Protein AF-A0A3B0XBR3-F1 (afdb_monomer_lite)

pLDDT: mean 81.63, std 16.28, range [29.56, 98.38]

Radius of gyration: 18.93 Å; chains: 1; bounding box: 43×47×49 Å

Organism: NCBI:txid652676

Structure (mmCIF, N/CA/C/O backbone):
data_AF-A0A3B0XBR3-F1
#
_entry.id   AF-A0A3B0XBR3-F1
#
loop_
_atom_site.group_PDB
_atom_site.id
_atom_site.type_symbol
_atom_site.label_atom_id
_atom_site.label_alt_id
_atom_site.label_comp_id
_atom_site.label_asym_id
_atom_site.label_entity_id
_atom_site.label_seq_id
_atom_site.pdbx_PDB_ins_code
_atom_site.Cartn_x
_atom_site.Cartn_y
_atom_site.Cartn_z
_atom_site.occupancy
_atom_site.B_iso_or_equiv
_atom_site.auth_seq_id
_atom_site.auth_comp_id
_atom_site.auth_asym_id
_atom_site.auth_atom_id
_atom_site.pdbx_PDB_model_num
ATOM 1 N N . MET A 1 1 ? -1.876 -27.212 -0.873 1.00 40.09 1 MET A N 1
ATOM 2 C CA . MET A 1 1 ? -2.805 -28.138 -1.564 1.00 40.09 1 MET A CA 1
ATOM 3 C C . MET A 1 1 ? -3.843 -28.579 -0.537 1.00 40.09 1 MET A C 1
ATOM 5 O O . MET A 1 1 ? -3.946 -29.756 -0.234 1.00 40.09 1 MET A O 1
ATOM 9 N N . GLU A 1 2 ? -4.532 -27.610 0.075 1.00 43.53 2 GLU A N 1
ATOM 10 C CA . GLU A 1 2 ? -5.253 -27.814 1.349 1.00 43.53 2 GLU A CA 1
ATOM 11 C C . GLU A 1 2 ? -6.616 -27.092 1.390 1.00 43.53 2 GLU A C 1
ATOM 13 O O . GLU A 1 2 ? -7.367 -27.237 2.347 1.00 43.53 2 GLU A O 1
ATOM 18 N N . ASP A 1 3 ? -6.958 -26.362 0.323 1.00 45.81 3 ASP A N 1
ATOM 19 C CA . ASP A 1 3 ? -8.118 -25.461 0.239 1.00 45.81 3 ASP A CA 1
ATOM 20 C C . ASP A 1 3 ? -9.327 -26.080 -0.495 1.00 45.81 3 ASP A C 1
ATOM 22 O O . ASP A 1 3 ? -10.269 -25.380 -0.865 1.00 45.81 3 ASP A O 1
ATOM 26 N N . LEU A 1 4 ? -9.293 -27.394 -0.746 1.00 42.91 4 LEU A N 1
ATOM 27 C CA . LEU A 1 4 ? -10.370 -28.133 -1.408 1.00 42.91 4 LEU A CA 1
ATOM 28 C C . LEU A 1 4 ? -11.295 -28.783 -0.381 1.00 42.91 4 LEU A C 1
ATOM 30 O O . LEU A 1 4 ? -10.858 -29.559 0.467 1.00 42.91 4 LEU A O 1
ATOM 34 N N . ASP A 1 5 ? -12.594 -28.526 -0.516 1.00 48.12 5 ASP A N 1
ATOM 35 C CA . ASP A 1 5 ? -13.624 -29.326 0.136 1.00 48.12 5 ASP A CA 1
ATOM 36 C C . ASP A 1 5 ? -13.683 -30.719 -0.528 1.00 48.12 5 ASP A C 1
ATOM 38 O O . ASP A 1 5 ? -14.043 -30.810 -1.710 1.00 48.12 5 ASP A O 1
ATOM 42 N N . PRO A 1 6 ? -13.347 -31.810 0.192 1.00 50.16 6 PRO A N 1
ATOM 43 C CA . PRO A 1 6 ? -13.249 -33.145 -0.393 1.00 50.16 6 PRO A CA 1
ATOM 44 C C . PRO A 1 6 ? -14.595 -33.724 -0.853 1.00 50.16 6 PRO A C 1
ATOM 46 O O . PRO A 1 6 ? -14.597 -34.774 -1.490 1.00 50.16 6 PRO A O 1
ATOM 49 N N . GLN A 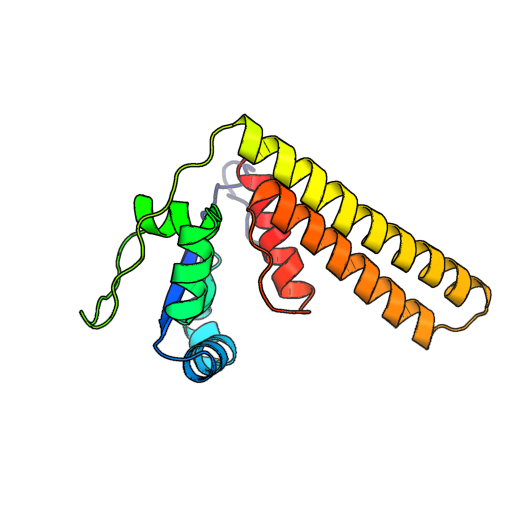1 7 ? -15.729 -33.083 -0.537 1.00 51.78 7 GLN A N 1
ATOM 50 C CA . GLN A 1 7 ? -17.058 -33.551 -0.946 1.00 51.78 7 GLN A CA 1
ATOM 51 C C . GLN A 1 7 ? -17.673 -32.768 -2.114 1.00 51.78 7 GLN A C 1
ATOM 53 O O . GLN A 1 7 ? -18.614 -33.268 -2.727 1.00 51.78 7 GLN A O 1
ATOM 58 N N . THR A 1 8 ? -17.180 -31.565 -2.435 1.00 50.75 8 THR A N 1
ATOM 59 C CA . THR A 1 8 ? -17.872 -30.661 -3.380 1.00 50.75 8 THR A CA 1
ATOM 60 C C . THR A 1 8 ? -17.006 -30.087 -4.498 1.00 50.75 8 THR A C 1
ATOM 62 O O . THR A 1 8 ? -17.570 -29.566 -5.457 1.00 50.75 8 THR A O 1
ATOM 65 N N . LEU A 1 9 ? -15.666 -30.169 -4.420 1.00 44.19 9 LEU A N 1
ATOM 66 C CA . LEU A 1 9 ? -14.740 -29.554 -5.397 1.00 44.19 9 LEU A CA 1
ATOM 67 C C . LEU A 1 9 ? -14.939 -28.030 -5.595 1.00 44.19 9 LEU A C 1
ATOM 69 O O . LEU A 1 9 ? -14.396 -27.450 -6.534 1.00 44.19 9 LEU A O 1
ATOM 73 N N . GLN A 1 10 ? -15.676 -27.362 -4.702 1.00 38.59 10 GLN A N 1
ATOM 74 C CA . GLN A 1 10 ? -15.878 -25.916 -4.732 1.00 38.59 10 GLN A CA 1
ATOM 75 C C . GLN A 1 10 ? -14.838 -25.200 -3.863 1.00 38.59 10 GLN A C 1
ATOM 77 O O . GLN A 1 10 ? -14.523 -25.634 -2.753 1.00 38.59 10 GLN A O 1
ATOM 82 N N . TYR A 1 11 ? -14.336 -24.065 -4.357 1.00 42.16 11 TYR A N 1
ATOM 83 C CA . TYR A 1 11 ? -13.541 -23.136 -3.555 1.00 42.16 11 TYR A CA 1
ATOM 84 C C . TYR A 1 11 ? -14.416 -22.568 -2.437 1.00 42.16 11 TYR A C 1
ATOM 86 O O . TYR A 1 11 ? -15.361 -21.821 -2.688 1.00 42.16 11 TYR A O 1
ATOM 94 N N . ARG A 1 12 ? -14.105 -22.925 -1.190 1.00 36.78 12 ARG A N 1
ATOM 95 C CA . ARG A 1 12 ? -14.848 -22.434 -0.030 1.00 36.78 12 ARG A CA 1
ATOM 96 C C . ARG A 1 12 ? -14.443 -20.984 0.248 1.00 36.78 12 ARG A C 1
ATOM 98 O O . ARG A 1 12 ? -13.262 -20.706 0.445 1.00 36.78 12 ARG A O 1
ATOM 105 N N . TYR A 1 13 ? -15.418 -20.072 0.270 1.00 41.19 13 TYR A N 1
ATOM 106 C CA . TYR A 1 13 ? -15.195 -18.676 0.655 1.00 41.19 13 TYR A CA 1
ATOM 107 C C . TYR A 1 13 ? -14.544 -18.621 2.038 1.00 41.19 13 TYR A C 1
ATOM 109 O O . TYR A 1 13 ? -15.061 -19.172 3.012 1.00 41.19 13 TYR A O 1
ATOM 117 N N . GLN A 1 14 ? -13.393 -17.968 2.102 1.00 44.81 14 GLN A N 1
ATOM 118 C CA . GLN A 1 14 ? -12.570 -17.892 3.292 1.00 44.81 14 GLN A CA 1
ATOM 119 C C . GLN A 1 14 ? -12.281 -16.416 3.529 1.00 44.81 14 GLN A C 1
ATOM 121 O O . GLN A 1 14 ? -11.451 -15.832 2.839 1.00 44.81 14 GLN A O 1
ATOM 126 N N . SER A 1 15 ? -13.037 -15.805 4.444 1.00 53.56 15 SER A N 1
ATOM 127 C CA . SER A 1 15 ? -12.870 -14.397 4.804 1.00 53.56 15 SER A CA 1
ATOM 128 C C . SER A 1 15 ? -11.444 -14.131 5.268 1.00 53.56 15 SER A C 1
ATOM 130 O O . SER A 1 15 ? -10.910 -14.903 6.067 1.00 53.56 15 SER A O 1
ATOM 132 N N . ASP A 1 16 ? -10.886 -13.012 4.818 1.00 66.94 16 ASP A N 1
ATOM 133 C CA . ASP A 1 16 ? -9.644 -12.428 5.316 1.00 66.94 16 ASP A CA 1
ATOM 134 C C . ASP A 1 16 ? -9.981 -11.286 6.292 1.00 66.94 16 ASP A C 1
ATOM 136 O O . ASP A 1 16 ? -10.957 -10.562 6.087 1.00 66.94 16 ASP A O 1
ATOM 140 N N . PHE A 1 17 ? -9.202 -11.119 7.366 1.00 78.19 17 PHE A N 1
ATOM 141 C CA . PHE A 1 17 ? -9.420 -10.055 8.358 1.00 78.19 17 PHE A CA 1
ATOM 142 C C . PHE A 1 17 ? -8.302 -9.008 8.324 1.00 78.19 17 PHE A C 1
ATOM 144 O O . PHE A 1 17 ? -7.139 -9.328 8.576 1.00 78.19 17 PHE A O 1
ATOM 151 N N . ASP A 1 18 ? -8.651 -7.735 8.126 1.00 82.88 18 ASP A N 1
ATOM 152 C CA . ASP A 1 18 ? -7.767 -6.610 8.443 1.00 82.88 18 ASP A CA 1
ATOM 153 C C . ASP A 1 18 ? -7.855 -6.273 9.943 1.00 82.88 18 ASP A C 1
ATOM 155 O O . ASP A 1 18 ? -8.901 -5.881 10.459 1.00 82.88 18 ASP A O 1
ATOM 159 N N . LEU A 1 19 ? -6.735 -6.408 10.657 1.00 88.31 19 LEU A N 1
ATOM 160 C CA . LEU A 1 19 ? -6.600 -6.048 12.068 1.00 88.31 19 LEU A CA 1
ATOM 161 C C . LEU A 1 19 ? -5.884 -4.699 12.185 1.00 88.31 19 LEU A C 1
ATOM 163 O O . LEU A 1 19 ? -4.651 -4.640 12.182 1.00 88.31 19 LEU A O 1
ATOM 167 N N . LEU A 1 20 ? -6.662 -3.622 12.313 1.00 91.44 20 LEU A N 1
ATOM 168 C CA . LEU A 1 20 ? -6.142 -2.275 12.552 1.00 91.44 20 LEU A CA 1
ATOM 169 C C . LEU A 1 20 ? -5.783 -2.075 14.033 1.00 91.44 20 LEU A C 1
ATOM 171 O O . LEU A 1 20 ? -6.632 -2.197 14.914 1.00 91.44 20 LEU A O 1
ATOM 175 N N . VAL A 1 21 ? -4.532 -1.705 14.306 1.00 93.50 21 VAL A N 1
ATOM 176 C CA . VAL A 1 21 ? -4.038 -1.336 15.638 1.00 93.50 21 VAL A CA 1
ATOM 177 C C . VAL A 1 21 ? -3.651 0.140 15.647 1.00 93.50 21 VAL A C 1
ATOM 179 O O . VAL A 1 21 ? -2.685 0.552 15.003 1.00 93.50 21 VAL A O 1
ATOM 182 N N . VAL A 1 22 ? -4.406 0.936 16.403 1.00 94.75 22 VAL A N 1
ATOM 183 C CA . VAL A 1 22 ? -4.178 2.377 16.564 1.00 94.75 22 VAL A CA 1
ATOM 184 C C . VAL A 1 22 ? -3.179 2.625 17.692 1.00 94.75 22 VAL A C 1
ATOM 186 O O . VAL A 1 22 ? -3.324 2.093 18.792 1.00 94.75 22 VAL A O 1
ATOM 189 N N . THR A 1 23 ? -2.167 3.448 17.431 1.00 95.44 23 THR A N 1
ATOM 190 C CA . THR A 1 23 ? -1.112 3.791 18.397 1.00 95.44 23 THR A CA 1
ATOM 191 C C . THR A 1 23 ? -0.919 5.302 18.528 1.00 95.44 23 THR A C 1
ATOM 193 O O . THR A 1 23 ? -1.400 6.083 17.709 1.00 95.44 23 THR A O 1
ATOM 196 N N . GLU A 1 24 ? -0.200 5.734 19.564 1.00 95.00 24 GLU A N 1
ATOM 197 C CA . GLU A 1 24 ? 0.056 7.158 19.823 1.00 95.00 24 GLU A CA 1
ATOM 198 C C . GLU A 1 24 ? 1.117 7.751 18.886 1.00 95.00 24 GLU A C 1
ATOM 200 O O . GLU A 1 24 ? 1.110 8.946 18.588 1.00 95.00 24 GLU A O 1
ATOM 205 N N . THR A 1 25 ? 2.072 6.915 18.460 1.00 94.81 25 THR A N 1
ATOM 206 C CA . THR A 1 25 ? 3.259 7.337 17.710 1.00 94.81 25 THR A CA 1
ATOM 207 C C . THR A 1 25 ? 3.668 6.303 16.667 1.00 94.81 25 THR A C 1
ATOM 209 O O . THR A 1 25 ? 3.630 5.095 16.912 1.00 94.81 25 THR A O 1
ATOM 212 N N . ARG A 1 26 ? 4.197 6.775 15.531 1.00 90.62 26 ARG A N 1
ATOM 213 C CA . ARG A 1 26 ? 4.684 5.921 14.435 1.00 90.62 26 ARG A CA 1
ATOM 214 C C . ARG A 1 26 ? 5.721 4.875 14.879 1.00 90.62 26 ARG A C 1
ATOM 216 O O . ARG A 1 26 ? 5.810 3.796 14.298 1.00 90.62 26 ARG A O 1
ATOM 223 N N . LEU A 1 27 ? 6.495 5.164 15.930 1.00 91.62 27 LEU A N 1
ATOM 224 C CA . LEU A 1 27 ? 7.455 4.221 16.517 1.00 91.62 27 LEU A CA 1
ATOM 225 C C . LEU A 1 27 ? 6.776 3.029 17.211 1.00 91.62 27 LEU A C 1
ATOM 227 O O . LEU A 1 27 ? 7.304 1.920 17.148 1.00 91.62 27 LEU A O 1
ATOM 231 N N . GLN A 1 28 ? 5.625 3.231 17.861 1.00 93.19 28 GLN A N 1
ATOM 232 C CA . GLN A 1 28 ? 4.834 2.143 18.446 1.00 93.19 28 GLN A CA 1
ATOM 233 C C . GLN A 1 28 ? 4.222 1.279 17.334 1.00 93.19 28 GLN A C 1
ATOM 235 O O . GLN A 1 28 ? 4.425 0.066 17.341 1.00 93.19 28 GLN A O 1
ATOM 240 N N . ALA A 1 29 ? 3.586 1.904 16.336 1.00 91.06 29 ALA A N 1
ATOM 241 C CA . ALA A 1 29 ? 3.075 1.235 15.137 1.00 91.06 29 ALA A CA 1
ATOM 242 C C . ALA A 1 29 ? 4.136 0.343 14.462 1.00 91.06 29 ALA A C 1
ATOM 244 O O . ALA A 1 29 ? 3.952 -0.868 14.331 1.00 91.06 29 ALA A O 1
ATOM 245 N N . ASN A 1 30 ? 5.304 0.908 14.132 1.00 86.81 30 ASN A N 1
ATOM 246 C CA . ASN A 1 30 ? 6.400 0.169 13.500 1.00 86.81 30 ASN A CA 1
ATOM 247 C C . ASN A 1 30 ? 6.878 -1.033 14.347 1.00 86.81 30 ASN A C 1
ATOM 249 O O . ASN A 1 30 ? 7.196 -2.083 13.789 1.00 86.81 30 ASN A O 1
ATOM 253 N N . LYS A 1 31 ? 6.910 -0.920 15.686 1.00 91.44 31 LYS A N 1
ATOM 254 C CA . LYS A 1 31 ? 7.266 -2.045 16.577 1.00 91.44 31 LYS A CA 1
ATOM 255 C C . LYS A 1 31 ? 6.241 -3.179 16.527 1.00 91.44 31 LYS A C 1
ATOM 257 O O . LYS A 1 31 ? 6.637 -4.339 16.611 1.00 91.44 31 LYS A O 1
ATOM 262 N N . ILE A 1 32 ? 4.952 -2.864 16.392 1.00 90.44 32 ILE A N 1
ATOM 263 C CA . ILE A 1 32 ? 3.874 -3.857 16.270 1.00 90.44 32 ILE A CA 1
ATOM 264 C C . ILE A 1 32 ? 3.955 -4.551 14.905 1.00 90.44 32 ILE A C 1
ATOM 266 O O . ILE A 1 32 ? 4.008 -5.780 14.858 1.00 90.44 32 ILE A O 1
ATOM 270 N N . GLU A 1 33 ? 4.094 -3.786 13.817 1.00 84.94 33 GLU A N 1
ATOM 271 C CA . GLU A 1 33 ? 4.324 -4.317 12.464 1.00 84.94 33 GLU A CA 1
ATOM 272 C C . GLU A 1 33 ? 5.516 -5.283 12.408 1.00 84.94 33 GLU A C 1
ATOM 274 O O . GLU A 1 33 ? 5.439 -6.353 11.799 1.00 84.94 33 GLU A O 1
ATOM 279 N N . GLN A 1 34 ? 6.633 -4.937 13.048 1.00 86.69 34 GLN A N 1
ATOM 280 C CA . GLN A 1 34 ? 7.860 -5.737 13.010 1.00 86.69 34 GLN A CA 1
ATOM 281 C C . GLN A 1 34 ? 7.862 -6.915 14.005 1.00 86.69 34 GLN A C 1
ATOM 283 O O . GLN A 1 34 ? 8.787 -7.734 13.992 1.00 86.69 34 GLN A O 1
ATOM 288 N N . ASN A 1 35 ? 6.834 -7.060 14.851 1.00 89.75 35 ASN A N 1
ATOM 289 C CA . ASN A 1 35 ? 6.783 -8.102 15.874 1.00 89.75 35 ASN A CA 1
ATOM 290 C C . ASN A 1 35 ? 6.483 -9.492 15.277 1.00 89.75 35 ASN A C 1
ATOM 292 O O . ASN A 1 35 ? 5.341 -9.956 15.223 1.00 89.75 35 ASN A O 1
ATOM 296 N N . ARG A 1 36 ? 7.549 -10.201 14.884 1.00 85.44 36 ARG A N 1
ATOM 297 C CA . ARG A 1 36 ? 7.484 -11.577 14.357 1.00 85.44 36 ARG A CA 1
ATOM 298 C C . ARG A 1 36 ? 6.764 -12.554 15.293 1.00 85.44 36 ARG A C 1
ATOM 300 O O . ARG A 1 36 ? 6.022 -13.398 14.801 1.00 85.44 36 ARG A O 1
ATOM 307 N N . LYS A 1 37 ? 6.940 -12.439 16.618 1.00 88.50 37 LYS A N 1
ATOM 308 C CA . LYS A 1 37 ? 6.268 -13.322 17.592 1.00 88.50 37 LYS A CA 1
ATOM 309 C C . LYS A 1 37 ? 4.755 -13.104 17.583 1.00 88.50 37 LYS A C 1
ATOM 311 O O . LYS A 1 37 ? 4.009 -14.076 17.618 1.00 88.50 37 LYS A O 1
ATOM 316 N N . PHE A 1 38 ? 4.306 -11.852 17.487 1.00 86.75 38 PHE A N 1
ATOM 317 C CA . PHE A 1 38 ? 2.883 -11.522 17.401 1.00 86.75 38 PHE A CA 1
ATOM 318 C C . PHE A 1 38 ? 2.265 -11.992 16.076 1.00 86.75 38 PHE A C 1
ATOM 320 O O . PHE A 1 38 ? 1.238 -12.663 16.10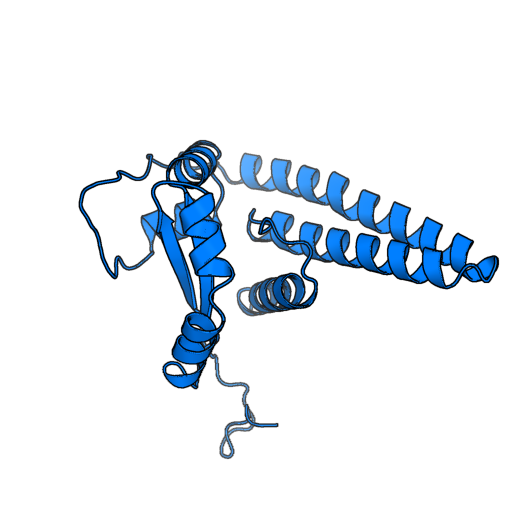1 1.00 86.75 38 PHE A O 1
ATOM 327 N N . ARG A 1 39 ? 2.935 -11.773 14.933 1.00 81.88 39 ARG A N 1
ATOM 328 C CA . ARG A 1 39 ? 2.498 -12.330 13.635 1.00 81.88 39 ARG A CA 1
ATOM 329 C C . ARG A 1 39 ? 2.376 -13.860 13.674 1.00 81.88 39 ARG A C 1
ATOM 331 O O . ARG A 1 39 ? 1.349 -14.403 13.287 1.00 81.88 39 ARG A O 1
ATOM 338 N N . GLN A 1 40 ? 3.387 -14.557 14.201 1.00 83.00 40 GLN A N 1
ATOM 339 C CA . GLN A 1 40 ? 3.342 -16.016 14.375 1.00 83.00 40 GLN A CA 1
ATOM 340 C C . GLN A 1 40 ? 2.238 -16.466 15.341 1.00 83.00 40 GLN A C 1
ATOM 342 O O . GLN A 1 40 ? 1.658 -17.528 15.140 1.00 83.00 40 GLN A O 1
ATOM 347 N N . TYR A 1 41 ? 1.935 -15.681 16.378 1.00 86.94 41 TYR A N 1
ATOM 348 C CA . TYR A 1 41 ? 0.831 -15.963 17.294 1.00 86.94 41 TYR A CA 1
ATOM 349 C C . TYR A 1 41 ? -0.534 -15.840 16.605 1.00 86.94 41 TYR A C 1
ATOM 351 O O . TYR A 1 41 ? -1.362 -16.731 16.774 1.00 86.94 41 TYR A O 1
ATOM 359 N N . LEU A 1 42 ? -0.749 -14.797 15.792 1.00 83.75 42 LEU A N 1
ATOM 360 C CA . LEU A 1 42 ? -1.972 -14.636 14.997 1.00 83.75 42 LEU A CA 1
ATOM 361 C C . LEU A 1 42 ? -2.167 -15.830 14.049 1.00 83.75 42 LEU A C 1
ATOM 363 O O . LEU A 1 42 ? -3.202 -16.489 14.122 1.00 83.75 42 LEU A O 1
ATOM 367 N N . LEU A 1 43 ? -1.138 -16.190 13.272 1.00 77.38 43 LEU A N 1
ATOM 368 C CA . LEU A 1 43 ? -1.155 -17.356 12.372 1.00 77.38 43 LEU A CA 1
ATOM 369 C C . LEU A 1 43 ? -1.436 -18.683 13.111 1.00 77.38 43 LEU A C 1
ATOM 371 O O . LEU A 1 43 ? -2.164 -19.531 12.609 1.00 77.38 43 LEU A O 1
ATOM 375 N N . LYS A 1 44 ? -0.901 -18.860 14.330 1.00 82.06 44 LYS A N 1
ATOM 376 C CA . LYS A 1 44 ? -1.125 -20.048 15.185 1.00 82.06 44 LYS A CA 1
ATOM 377 C C . LYS A 1 44 ? -2.437 -20.043 15.976 1.00 82.06 44 LYS A C 1
ATOM 379 O O . LYS A 1 44 ? -2.709 -20.991 16.713 1.00 82.06 44 LYS A O 1
ATOM 384 N N . ARG A 1 45 ? -3.227 -18.973 15.922 1.00 82.25 45 ARG A N 1
ATOM 385 C CA . ARG A 1 45 ? -4.563 -18.926 16.540 1.00 82.25 45 ARG A CA 1
ATOM 386 C C . ARG A 1 45 ? -5.653 -18.967 15.482 1.00 82.25 45 ARG A C 1
ATOM 388 O O . ARG A 1 45 ? -6.642 -19.673 15.661 1.00 82.25 45 ARG A O 1
ATOM 395 N N . ILE A 1 46 ? -5.443 -18.261 14.380 1.00 78.06 46 ILE A N 1
ATOM 396 C CA . ILE A 1 46 ? -6.409 -18.061 13.307 1.00 78.06 46 ILE A CA 1
ATOM 397 C C . ILE A 1 46 ? -5.948 -18.913 12.117 1.00 78.06 46 ILE A C 1
ATOM 399 O O . ILE A 1 46 ? -5.364 -18.439 11.153 1.00 78.06 46 ILE A O 1
ATOM 403 N N . HIS A 1 47 ? -6.176 -20.224 12.238 1.00 64.12 47 HIS A N 1
ATOM 404 C CA . HIS A 1 47 ? -5.651 -21.250 11.325 1.00 64.12 47 HIS A CA 1
ATOM 405 C C . HIS A 1 47 ? -6.333 -21.304 9.945 1.00 64.12 47 HIS A C 1
ATOM 407 O O . HIS A 1 47 ? -5.853 -22.010 9.066 1.00 64.12 47 HIS A O 1
ATOM 413 N N . ARG A 1 48 ? -7.487 -20.644 9.777 1.00 64.88 48 ARG A N 1
ATOM 414 C CA . ARG A 1 48 ? -8.371 -20.759 8.596 1.00 64.88 48 ARG A CA 1
ATOM 415 C C . ARG A 1 48 ? -8.742 -19.417 7.958 1.00 64.88 48 ARG A C 1
ATOM 417 O O . ARG A 1 48 ? -9.672 -19.359 7.174 1.00 64.88 48 ARG A O 1
ATOM 424 N N . THR A 1 49 ? -8.068 -18.336 8.324 1.00 66.25 49 THR A N 1
ATOM 425 C CA . THR A 1 49 ? -8.343 -16.989 7.805 1.00 66.25 49 THR A CA 1
ATOM 426 C C . THR A 1 49 ? -7.027 -16.236 7.791 1.00 66.25 49 THR A C 1
ATOM 428 O O . THR A 1 49 ? -6.320 -16.249 8.802 1.00 66.25 49 THR A O 1
ATOM 431 N N . SER A 1 50 ? -6.673 -15.587 6.679 1.00 69.31 50 SER A N 1
ATOM 432 C CA . SER A 1 50 ? -5.488 -14.734 6.698 1.00 69.31 50 SER A CA 1
ATOM 433 C C . SER A 1 50 ? -5.786 -13.465 7.504 1.00 69.31 50 SER A C 1
ATOM 435 O O . SER A 1 50 ? -6.898 -12.934 7.484 1.00 69.31 50 SER A O 1
ATOM 437 N N . VAL A 1 51 ? -4.800 -13.005 8.279 1.00 78.44 51 VAL A N 1
ATOM 438 C CA . VAL A 1 51 ? -4.936 -11.800 9.107 1.00 78.44 51 VAL A CA 1
ATOM 439 C C . VAL A 1 51 ? -3.897 -10.778 8.690 1.00 78.44 51 VAL A C 1
ATOM 441 O O . VAL A 1 51 ? -2.700 -10.910 8.958 1.00 78.44 51 VAL A O 1
ATOM 444 N N . SER A 1 52 ? -4.393 -9.733 8.047 1.00 78.69 52 SER A N 1
ATOM 445 C CA . SER A 1 52 ? -3.656 -8.557 7.625 1.00 78.69 52 SER A CA 1
ATOM 446 C C . SER A 1 52 ? -3.517 -7.607 8.818 1.00 78.69 52 SER A C 1
ATOM 448 O O . SER A 1 52 ? -4.392 -6.800 9.117 1.00 78.69 52 SER A O 1
ATOM 450 N N . LEU A 1 53 ? -2.412 -7.731 9.558 1.00 84.50 53 LEU A N 1
ATOM 451 C CA . LEU A 1 53 ? -2.070 -6.772 10.611 1.00 84.50 53 LEU A CA 1
ATOM 452 C C . LEU A 1 53 ? -1.684 -5.426 9.983 1.00 84.50 53 LEU A C 1
ATOM 454 O O . LEU A 1 53 ? -0.854 -5.394 9.072 1.00 84.50 53 LEU A O 1
ATOM 458 N N . ILE A 1 54 ? -2.281 -4.348 10.494 1.00 86.44 54 ILE A N 1
ATOM 459 C CA . ILE A 1 54 ? -2.003 -2.958 10.122 1.00 86.44 54 ILE A CA 1
ATOM 460 C C . ILE A 1 54 ? -1.850 -2.160 11.409 1.00 86.44 54 ILE A C 1
ATOM 462 O O . ILE A 1 54 ? -2.836 -1.913 12.097 1.00 86.44 54 ILE A O 1
ATOM 466 N N . ALA A 1 55 ? -0.638 -1.736 11.750 1.00 91.12 55 ALA A N 1
ATOM 467 C CA . ALA A 1 55 ? -0.424 -0.823 12.870 1.00 91.12 55 ALA A CA 1
ATOM 468 C C . ALA A 1 55 ? -0.065 0.581 12.375 1.00 91.12 55 ALA A C 1
ATOM 470 O O . ALA A 1 55 ? 0.864 0.763 11.589 1.00 91.12 55 ALA A O 1
ATOM 471 N N . GLU A 1 56 ? -0.797 1.581 12.861 1.00 92.06 56 GLU A N 1
ATOM 472 C CA . GLU A 1 56 ? -0.689 2.975 12.426 1.00 92.06 56 GLU A CA 1
ATOM 473 C C . GLU A 1 56 ? -0.828 3.942 13.613 1.00 92.06 56 GLU A C 1
ATOM 475 O O . GLU A 1 56 ? -1.318 3.580 14.687 1.00 92.06 56 GLU A O 1
ATOM 480 N N . ASP A 1 57 ? -0.352 5.177 13.448 1.00 94.62 57 ASP A N 1
ATOM 481 C CA . ASP A 1 57 ? -0.514 6.227 14.459 1.00 94.62 57 ASP A CA 1
ATOM 482 C C . ASP A 1 57 ? -1.816 7.021 14.269 1.00 94.62 57 ASP A C 1
ATOM 484 O O . ASP A 1 57 ? -2.324 7.187 13.155 1.00 94.62 57 ASP A O 1
ATOM 488 N N . ILE A 1 58 ? -2.385 7.509 15.374 1.00 95.06 58 ILE A N 1
ATOM 489 C CA . ILE A 1 58 ? -3.665 8.231 15.381 1.00 95.06 58 ILE A CA 1
ATOM 490 C C . ILE A 1 58 ? -3.645 9.471 14.471 1.00 95.06 58 ILE A C 1
ATOM 492 O O . ILE A 1 58 ? -4.654 9.803 13.843 1.00 95.06 58 ILE A O 1
ATOM 496 N N . GLN A 1 59 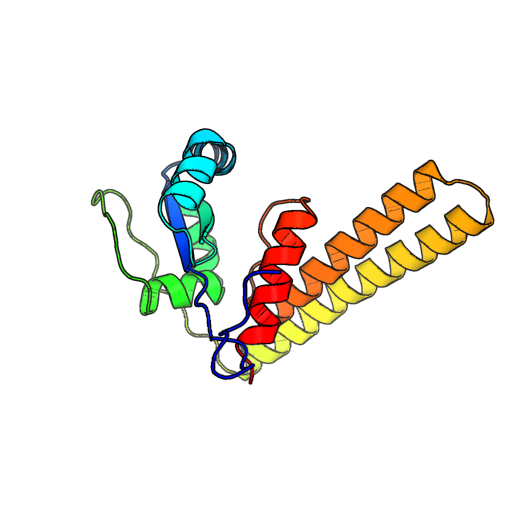? -2.502 10.149 14.346 1.00 93.19 59 GLN A N 1
ATOM 497 C CA . GLN A 1 59 ? -2.343 11.327 13.498 1.00 93.19 59 GLN A CA 1
ATOM 498 C C . GLN A 1 59 ? -2.421 10.946 12.010 1.00 93.19 59 GLN A C 1
ATOM 500 O O . GLN A 1 59 ? -3.101 11.637 11.241 1.00 93.19 59 GLN A O 1
ATOM 505 N N . PHE A 1 60 ? -1.791 9.838 11.606 1.00 90.19 60 PHE A N 1
ATOM 506 C CA . PHE A 1 60 ? -1.882 9.270 10.262 1.00 90.19 60 PHE A CA 1
ATOM 507 C C . PHE A 1 60 ? -3.315 8.850 9.934 1.00 90.19 60 PHE A C 1
ATOM 509 O O . PHE A 1 60 ? -3.862 9.321 8.934 1.00 90.19 60 PHE A O 1
ATOM 516 N N . ILE A 1 61 ? -3.959 8.051 10.792 1.00 91.00 61 ILE A N 1
ATOM 517 C CA . ILE A 1 61 ? -5.334 7.572 10.572 1.00 91.00 61 ILE A CA 1
ATOM 518 C C . ILE A 1 61 ? -6.300 8.752 10.439 1.00 91.00 61 ILE A C 1
ATOM 520 O O . ILE A 1 61 ? -7.020 8.855 9.446 1.00 91.00 61 ILE A O 1
ATOM 524 N N . ASN A 1 62 ? -6.247 9.723 11.354 1.00 92.06 62 ASN A N 1
ATOM 525 C CA . ASN A 1 62 ? -7.106 10.907 11.288 1.00 92.06 62 ASN A CA 1
ATOM 526 C C . ASN A 1 62 ? -6.815 11.790 10.061 1.00 92.06 62 ASN A C 1
ATOM 528 O O . ASN A 1 62 ? -7.723 12.433 9.532 1.00 92.06 62 ASN A O 1
ATOM 532 N N . LYS A 1 63 ? -5.575 11.809 9.553 1.00 88.56 63 LYS A N 1
ATOM 533 C CA . LYS A 1 63 ? -5.234 12.451 8.272 1.00 88.56 63 LYS A CA 1
ATOM 534 C C . LYS A 1 63 ? -5.814 11.691 7.073 1.00 88.56 63 LYS A C 1
ATOM 536 O O . LYS A 1 63 ? -6.169 12.344 6.095 1.00 88.56 63 LYS A O 1
ATOM 541 N N . ARG A 1 64 ? -5.925 10.358 7.127 1.00 85.25 64 ARG A N 1
ATOM 542 C CA . ARG A 1 64 ? -6.532 9.540 6.062 1.00 85.25 64 ARG A CA 1
ATOM 543 C C . ARG A 1 64 ? -8.062 9.579 6.077 1.00 85.25 64 ARG A C 1
ATOM 545 O O . ARG A 1 64 ? -8.642 9.726 5.007 1.00 85.25 64 ARG A O 1
ATOM 552 N N . LEU A 1 65 ? -8.696 9.580 7.252 1.00 86.25 65 LEU A N 1
ATOM 553 C CA . LEU A 1 65 ? -10.146 9.782 7.422 1.00 86.25 65 LEU A CA 1
ATOM 554 C C . LEU A 1 65 ? -10.605 11.136 6.858 1.00 86.25 65 LEU A C 1
ATOM 556 O O . LEU A 1 65 ? -11.530 11.190 6.053 1.00 86.25 65 LEU A O 1
ATOM 560 N N . ARG A 1 66 ? -9.890 12.227 7.177 1.00 84.00 66 ARG A N 1
ATOM 561 C CA . ARG A 1 66 ? -10.150 13.566 6.599 1.00 84.00 66 ARG A CA 1
ATOM 562 C C . ARG A 1 66 ? -9.859 13.677 5.097 1.00 84.00 66 ARG A C 1
ATOM 564 O O . ARG A 1 66 ? -10.322 14.617 4.463 1.00 84.00 66 ARG A O 1
ATOM 571 N N . LYS A 1 67 ? -9.065 12.755 4.544 1.00 78.19 67 LYS A N 1
ATOM 572 C CA . LYS A 1 67 ? -8.814 12.602 3.101 1.00 78.19 67 LYS A CA 1
ATOM 573 C C . LYS A 1 67 ? -9.689 11.517 2.462 1.00 78.19 67 LYS A C 1
ATOM 575 O O . LYS A 1 67 ? -9.439 11.145 1.321 1.00 78.19 67 LYS A O 1
ATOM 580 N N . SER A 1 68 ? -10.675 11.006 3.197 1.00 70.88 68 SER A N 1
ATOM 581 C CA . SER A 1 68 ? -11.679 10.061 2.717 1.00 70.88 68 SER A CA 1
ATOM 582 C C . SER A 1 68 ? -11.123 8.777 2.082 1.00 70.88 68 SER A C 1
ATOM 584 O O . SER A 1 68 ? -11.627 8.301 1.068 1.00 70.88 68 SER A O 1
ATOM 586 N N . GLN A 1 69 ? -10.079 8.190 2.674 1.00 71.12 69 GLN A N 1
ATOM 587 C CA . GLN A 1 69 ? -9.558 6.898 2.212 1.00 71.12 69 GLN A CA 1
ATOM 588 C C . GLN A 1 69 ? -10.441 5.729 2.666 1.00 71.12 69 GLN A C 1
ATOM 590 O O . GLN A 1 69 ? -10.526 5.485 3.871 1.00 71.12 69 GLN A O 1
ATOM 595 N N . TYR A 1 70 ? -11.021 4.986 1.711 1.00 68.62 70 TYR A N 1
ATOM 596 C CA . TYR A 1 70 ? -12.004 3.913 1.955 1.00 68.62 70 TYR A CA 1
ATOM 597 C C . TYR A 1 70 ? -11.609 2.947 3.051 1.00 68.62 70 TYR A C 1
ATOM 599 O O . TYR A 1 70 ? -12.325 2.880 4.036 1.00 68.62 70 TYR A O 1
ATOM 607 N N . PHE A 1 71 ? -10.421 2.346 2.977 1.00 75.69 71 PHE A N 1
ATOM 608 C CA . PHE A 1 71 ? -9.922 1.445 4.018 1.00 75.69 71 PHE A CA 1
ATOM 609 C C . PHE A 1 71 ? -10.154 1.947 5.466 1.00 75.69 71 PHE A C 1
ATOM 611 O O . PHE A 1 71 ? -10.565 1.183 6.335 1.00 75.69 71 PHE A O 1
ATOM 618 N N . TYR A 1 72 ? -9.941 3.241 5.735 1.00 82.69 72 TYR A N 1
ATOM 619 C CA . TYR A 1 72 ? -10.164 3.816 7.066 1.00 82.69 72 TYR A CA 1
ATOM 620 C C . TYR A 1 72 ? -11.620 4.224 7.322 1.00 82.69 72 TYR A C 1
ATOM 622 O O . TYR A 1 72 ? -12.058 4.145 8.468 1.00 82.69 72 TYR A O 1
ATOM 630 N N . ILE A 1 73 ? -12.366 4.650 6.295 1.00 80.25 73 ILE A N 1
ATOM 631 C CA . ILE A 1 73 ? -13.814 4.907 6.403 1.00 80.25 73 ILE A CA 1
ATOM 632 C C . ILE A 1 73 ? -14.543 3.602 6.732 1.00 80.25 73 ILE A C 1
ATOM 634 O O . ILE A 1 73 ? -15.299 3.547 7.695 1.00 80.25 73 ILE A O 1
ATOM 638 N N . ASP A 1 74 ? -14.281 2.553 5.958 1.00 76.25 74 ASP A N 1
ATOM 639 C CA . ASP A 1 74 ? -14.965 1.268 6.030 1.00 76.25 74 ASP A CA 1
ATOM 640 C C . ASP A 1 74 ? -14.677 0.592 7.375 1.00 76.25 74 ASP A C 1
ATOM 642 O O . ASP A 1 74 ? -15.609 0.169 8.054 1.00 76.25 74 ASP A O 1
ATOM 646 N N . ILE A 1 75 ? -13.422 0.610 7.852 1.00 83.44 75 ILE A N 1
ATOM 647 C CA . ILE A 1 75 ? -13.102 0.138 9.209 1.00 83.44 75 ILE A CA 1
ATOM 648 C C . ILE A 1 75 ? -13.754 0.999 10.297 1.00 83.44 75 ILE A C 1
ATOM 650 O O . ILE A 1 75 ? -14.187 0.444 11.303 1.00 83.44 75 ILE A O 1
ATOM 654 N N . LYS A 1 76 ? -13.870 2.325 10.139 1.00 85.88 76 LYS A N 1
ATOM 655 C CA . LYS A 1 76 ? -14.566 3.145 11.146 1.00 85.88 76 LYS A CA 1
ATOM 656 C C . LYS A 1 76 ? -16.072 2.848 11.180 1.00 85.88 76 LYS A C 1
ATOM 658 O O . LYS A 1 76 ? -16.652 2.789 12.259 1.00 85.88 76 LYS A O 1
ATOM 663 N N . ASN A 1 77 ? -16.692 2.678 10.015 1.00 82.12 77 ASN A N 1
ATOM 664 C CA . ASN A 1 77 ? -18.144 2.572 9.874 1.00 82.12 77 ASN A CA 1
ATOM 665 C C . ASN A 1 77 ? -18.672 1.138 10.059 1.00 82.12 77 ASN A C 1
ATOM 667 O O . ASN A 1 77 ? -19.810 0.966 10.484 1.00 82.12 77 ASN A O 1
ATOM 671 N N . GLN A 1 78 ?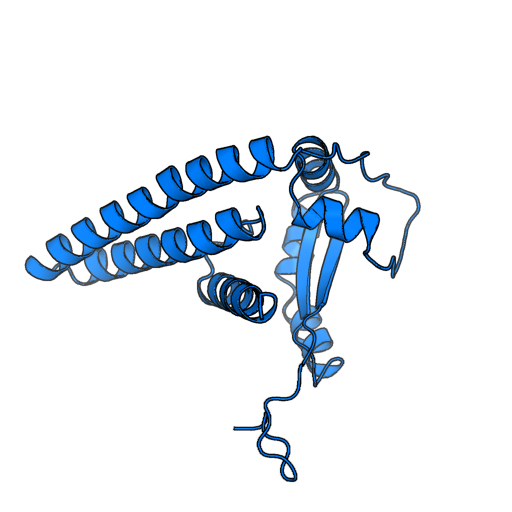 -17.876 0.123 9.710 1.00 80.69 78 GLN A N 1
ATOM 672 C CA . GLN A 1 78 ? -18.276 -1.293 9.683 1.00 80.69 78 GLN A CA 1
ATOM 673 C C . GLN A 1 78 ? -17.382 -2.195 10.553 1.00 80.69 78 GLN A C 1
ATOM 675 O O . GLN A 1 78 ? -17.722 -3.354 10.792 1.00 80.69 78 GLN A O 1
ATOM 680 N N . GLY A 1 79 ? -16.230 -1.700 11.015 1.00 86.06 79 GLY A N 1
ATOM 681 C CA . GLY A 1 79 ? -15.286 -2.476 11.814 1.00 86.06 79 GLY A CA 1
ATOM 682 C C . GLY A 1 79 ? -15.779 -2.747 13.236 1.00 86.06 79 GLY A C 1
ATOM 683 O O . GLY A 1 79 ? -16.459 -1.934 13.860 1.00 86.06 79 GLY A O 1
ATOM 684 N N . ILE A 1 80 ? -15.388 -3.901 13.777 1.00 91.00 80 ILE A N 1
ATOM 685 C CA . ILE A 1 80 ? -15.716 -4.304 15.148 1.00 91.00 80 ILE A CA 1
ATOM 686 C C . ILE A 1 80 ? -14.593 -3.848 16.084 1.00 91.00 80 ILE A C 1
ATOM 688 O O . ILE A 1 80 ? -13.444 -4.274 15.949 1.00 91.00 80 ILE A O 1
ATOM 692 N N . VAL A 1 81 ? -14.921 -3.006 17.068 1.00 92.62 81 VAL A N 1
ATOM 693 C CA . VAL A 1 81 ? -13.967 -2.569 18.098 1.00 92.62 81 VAL A CA 1
ATOM 694 C C . VAL A 1 81 ? -13.656 -3.735 19.038 1.00 92.62 81 VAL A C 1
ATOM 696 O O . VAL A 1 81 ? -14.485 -4.129 19.854 1.00 92.62 81 VAL A O 1
ATOM 699 N N . LEU A 1 82 ? -12.443 -4.283 18.934 1.00 93.31 82 LEU A N 1
ATOM 700 C CA . LEU A 1 82 ? -11.966 -5.370 19.802 1.00 93.31 82 LEU A CA 1
ATOM 701 C C . LEU A 1 82 ? -11.434 -4.867 21.155 1.00 93.31 82 LEU A C 1
ATOM 703 O O . LEU A 1 82 ? -11.439 -5.604 22.138 1.00 93.31 82 LEU A O 1
ATOM 707 N N . TYR A 1 83 ? -10.930 -3.632 21.191 1.00 94.12 83 TYR A N 1
ATOM 708 C CA . TYR A 1 83 ? -10.387 -2.976 22.378 1.00 94.12 83 TYR A CA 1
ATOM 709 C C . TYR A 1 83 ? -10.345 -1.460 22.160 1.00 94.12 83 TYR A C 1
ATOM 711 O O . TYR A 1 83 ? -9.942 -1.007 21.089 1.00 94.12 83 TYR A O 1
ATOM 719 N N . ASP A 1 84 ? -10.689 -0.692 23.192 1.00 93.25 84 ASP A N 1
ATOM 720 C CA . ASP A 1 84 ? -10.463 0.751 23.252 1.00 93.25 84 ASP A CA 1
ATOM 721 C C . ASP A 1 84 ? -9.811 1.122 24.596 1.00 93.25 84 ASP A C 1
ATOM 723 O O . ASP A 1 84 ? -10.075 0.518 25.636 1.00 93.25 84 ASP A O 1
ATOM 727 N N . SER A 1 85 ? -8.931 2.120 24.553 1.00 92.38 85 SER A N 1
ATOM 728 C CA . SER A 1 85 ? -8.258 2.706 25.715 1.00 92.38 85 SER A CA 1
ATOM 729 C C . SER A 1 85 ? -8.861 4.045 26.158 1.00 92.38 85 SER A C 1
ATOM 731 O O . SER A 1 85 ? -8.416 4.594 27.166 1.00 92.38 85 SER A O 1
ATOM 733 N N . GLY A 1 86 ? -9.803 4.610 25.391 1.00 92.06 86 GLY A N 1
ATOM 734 C CA . GLY A 1 86 ? -10.414 5.921 25.632 1.00 92.06 86 GLY A CA 1
ATOM 735 C C . GLY A 1 86 ? -9.484 7.119 25.391 1.00 92.06 86 GLY A C 1
ATOM 736 O O . GLY A 1 86 ? -9.868 8.258 25.643 1.00 92.06 86 GLY A O 1
ATOM 737 N N . LYS A 1 87 ? -8.247 6.892 24.923 1.00 91.00 87 LYS A N 1
ATOM 738 C CA . LYS A 1 87 ? -7.232 7.946 24.729 1.00 91.00 87 LYS A CA 1
ATOM 739 C C . LYS A 1 87 ? -7.324 8.675 23.389 1.00 91.00 87 LYS A C 1
ATOM 741 O O . LYS A 1 87 ? -6.751 9.755 23.252 1.00 91.00 87 LYS A O 1
ATOM 746 N N . PHE A 1 88 ? -7.977 8.081 22.391 1.00 89.94 88 PHE A N 1
ATOM 747 C CA . PHE A 1 88 ? -7.920 8.534 21.002 1.00 89.94 88 PHE A CA 1
ATOM 748 C C . PHE A 1 88 ? -9.307 8.533 20.368 1.00 89.94 88 PHE A C 1
ATOM 750 O O . PHE A 1 88 ? -10.001 7.526 20.417 1.00 89.94 88 PHE A O 1
ATOM 757 N N . ASN A 1 89 ? -9.661 9.627 19.693 1.00 89.31 89 ASN A N 1
ATOM 758 C CA . ASN A 1 89 ? -10.889 9.720 18.907 1.00 89.31 89 ASN A CA 1
ATOM 759 C C . ASN A 1 89 ? -10.559 9.712 17.410 1.00 89.31 89 ASN A C 1
ATOM 761 O O . ASN A 1 89 ? -9.713 10.486 16.940 1.00 89.31 89 ASN A O 1
ATOM 765 N N . LEU A 1 90 ? -11.238 8.840 16.661 1.00 89.12 90 LEU A N 1
ATOM 766 C CA . LEU A 1 90 ? -11.162 8.801 15.203 1.00 89.12 90 LEU A CA 1
ATOM 767 C C . LEU A 1 90 ? -11.968 9.960 14.605 1.00 89.12 90 LEU A C 1
ATOM 769 O O . LEU A 1 90 ? -13.119 10.179 14.973 1.00 89.12 90 LEU A O 1
ATOM 773 N N . ALA A 1 91 ? -11.367 10.695 13.671 1.00 87.75 91 ALA A N 1
ATOM 774 C CA . ALA A 1 91 ? -12.009 11.820 12.998 1.00 87.75 91 ALA A CA 1
ATOM 775 C C . ALA A 1 91 ? -13.273 11.382 12.240 1.00 87.75 91 ALA A C 1
ATOM 777 O O . ALA A 1 91 ? -13.375 10.236 11.793 1.00 87.75 91 ALA A O 1
ATOM 778 N N . GLU A 1 92 ? -14.233 12.289 12.052 1.00 83.06 92 GLU A N 1
ATOM 779 C CA . GLU A 1 92 ? -15.363 11.996 11.169 1.00 83.06 92 GLU A CA 1
ATOM 780 C C . GLU A 1 92 ? -14.908 11.898 9.707 1.00 83.06 92 GLU A C 1
ATOM 782 O O . GLU A 1 92 ? -14.202 12.794 9.224 1.00 83.06 92 GLU A O 1
ATOM 787 N N . PRO A 1 93 ? -15.248 10.801 9.004 1.00 72.12 93 PRO A N 1
ATOM 788 C CA . PRO A 1 93 ? -14.972 10.676 7.588 1.00 72.12 93 PRO A CA 1
ATOM 789 C C . PRO A 1 93 ? -15.906 11.605 6.813 1.00 72.12 93 PRO A C 1
ATOM 791 O O . PRO A 1 93 ? -17.094 11.714 7.112 1.00 72.12 93 PRO A O 1
ATOM 794 N N . ARG A 1 94 ? -15.384 12.244 5.768 1.00 71.06 94 ARG A N 1
ATOM 795 C CA . ARG A 1 94 ? -16.232 12.844 4.735 1.00 71.06 94 ARG A CA 1
ATOM 796 C C . ARG A 1 94 ? -16.561 11.761 3.713 1.00 71.06 94 ARG A C 1
ATOM 798 O O . ARG A 1 94 ? -15.641 11.166 3.153 1.00 71.06 94 ARG A O 1
ATOM 805 N N . GLU A 1 95 ? -17.835 11.548 3.414 1.00 63.34 95 GLU A N 1
ATOM 806 C CA . GLU A 1 95 ? -18.206 10.769 2.234 1.00 63.34 95 GLU A CA 1
ATOM 807 C C . GLU A 1 95 ? -17.802 11.535 0.965 1.00 63.34 95 GLU A C 1
ATOM 809 O O . GLU A 1 95 ? -18.124 12.714 0.803 1.00 63.34 95 GLU A O 1
ATOM 814 N N . LEU A 1 96 ? -17.063 10.869 0.075 1.00 64.88 96 LEU A N 1
ATOM 815 C CA . LEU A 1 96 ? -16.862 11.337 -1.297 1.00 64.88 96 LEU A CA 1
ATOM 816 C C . LEU A 1 96 ? -17.944 10.732 -2.184 1.00 64.88 96 LEU A C 1
ATOM 818 O O . LEU A 1 96 ? -18.272 9.544 -2.068 1.00 64.88 96 LEU A O 1
ATOM 822 N N . ASN A 1 97 ? -18.456 11.529 -3.113 1.00 73.31 97 ASN A N 1
ATOM 823 C CA . ASN A 1 97 ? -19.440 11.047 -4.070 1.00 73.31 97 ASN A CA 1
ATOM 824 C C . ASN A 1 97 ? -18.802 10.066 -5.087 1.00 73.31 97 ASN A C 1
ATOM 826 O O . ASN A 1 97 ? -17.584 9.884 -5.157 1.00 73.31 97 ASN A O 1
ATOM 830 N N . VAL A 1 98 ? -19.633 9.387 -5.885 1.00 75.88 98 VAL A N 1
ATOM 831 C CA . VAL A 1 98 ? -19.168 8.384 -6.869 1.00 75.88 98 VAL A CA 1
ATOM 832 C C . VAL A 1 98 ? -18.272 8.996 -7.964 1.00 75.88 98 VAL A C 1
ATOM 834 O O . VAL A 1 98 ? -17.405 8.309 -8.499 1.00 75.88 98 VAL A O 1
ATOM 837 N N . GLN A 1 99 ? -18.426 10.286 -8.275 1.00 80.88 99 GLN A N 1
ATOM 838 C CA . GLN A 1 99 ? -17.624 10.978 -9.290 1.00 80.88 99 GLN A CA 1
ATOM 839 C C . GLN A 1 99 ? -16.229 11.331 -8.760 1.00 80.88 99 GLN A C 1
ATOM 841 O O . GLN A 1 99 ? -15.241 11.012 -9.413 1.00 80.88 99 GLN A O 1
ATOM 846 N N . GLU A 1 100 ? -16.132 11.889 -7.547 1.00 77.75 100 GLU A N 1
ATOM 847 C CA . GLU A 1 100 ? -14.863 12.120 -6.836 1.00 77.75 100 GLU A CA 1
ATOM 848 C C . GLU A 1 100 ? -14.086 10.800 -6.669 1.00 77.75 100 GLU A C 1
ATOM 850 O O . GLU A 1 100 ? -12.875 10.752 -6.900 1.00 77.75 100 GLU A O 1
ATOM 855 N N . ARG A 1 101 ? -14.801 9.705 -6.354 1.00 73.94 101 ARG A N 1
ATOM 856 C CA . ARG A 1 101 ? -14.259 8.336 -6.320 1.00 73.94 101 ARG A CA 1
ATOM 857 C C . ARG A 1 101 ? -13.656 7.879 -7.633 1.00 73.94 101 ARG A C 1
ATOM 859 O O . ARG A 1 101 ? -12.636 7.200 -7.607 1.00 73.94 101 ARG A O 1
ATOM 866 N N . ARG A 1 102 ? -14.310 8.168 -8.753 1.00 84.38 102 ARG A N 1
ATOM 867 C CA . ARG A 1 102 ? -13.840 7.745 -10.069 1.00 84.38 102 ARG A CA 1
ATOM 868 C C . ARG A 1 102 ? -12.649 8.591 -10.512 1.00 84.38 102 ARG A C 1
ATOM 870 O O . ARG A 1 102 ? -11.606 8.030 -10.826 1.00 84.38 102 ARG A O 1
ATOM 877 N N . PHE A 1 103 ? -12.782 9.913 -10.431 1.00 86.12 103 PHE A N 1
ATOM 878 C CA . PHE A 1 103 ? -11.761 10.875 -10.844 1.00 86.12 103 PHE A CA 1
ATOM 879 C C . PHE A 1 103 ? -10.404 10.587 -10.195 1.00 86.12 103 PHE A C 1
ATOM 881 O O . PHE A 1 103 ? -9.421 10.336 -10.885 1.00 86.12 103 PHE A O 1
ATOM 888 N N . GLN A 1 104 ? -10.365 10.485 -8.863 1.00 81.75 104 GLN A N 1
ATOM 889 C CA . GLN A 1 104 ? -9.114 10.197 -8.163 1.00 81.75 104 GLN A CA 1
ATOM 890 C C . GLN A 1 104 ? -8.527 8.822 -8.559 1.00 81.75 104 GLN A C 1
ATOM 892 O O . GLN A 1 104 ? -7.358 8.564 -8.300 1.00 81.75 104 GLN A O 1
ATOM 897 N N . ALA A 1 105 ? -9.332 7.864 -9.053 1.00 86.31 105 ALA A N 1
ATOM 898 C CA . ALA A 1 105 ? -8.876 6.491 -9.343 1.00 86.31 105 ALA A CA 1
ATOM 899 C C . ALA A 1 105 ? -8.234 6.448 -10.724 1.00 86.31 105 ALA A C 1
ATOM 901 O O . ALA A 1 105 ? -7.231 5.772 -10.916 1.00 86.31 105 ALA A O 1
ATOM 902 N N . GLU A 1 106 ? -8.790 7.231 -11.646 1.00 90.94 106 GLU A N 1
ATOM 903 C CA . GLU A 1 106 ? -8.178 7.563 -12.924 1.00 90.94 106 GLU A CA 1
ATOM 904 C C . GLU A 1 106 ? -6.846 8.315 -12.697 1.00 90.94 106 GLU A C 1
ATOM 906 O O . GLU A 1 106 ? -5.862 7.974 -13.348 1.00 90.94 106 GLU A O 1
ATOM 911 N N . GLU A 1 107 ? -6.753 9.227 -11.713 1.00 91.56 107 GLU A N 1
ATOM 912 C CA . GLU A 1 107 ? -5.476 9.854 -11.300 1.00 91.56 107 GLU A CA 1
ATOM 913 C C . GLU A 1 107 ? -4.460 8.850 -10.716 1.00 91.56 107 GLU A C 1
ATOM 915 O O . GLU A 1 107 ? -3.323 8.787 -11.186 1.00 91.56 107 GLU A O 1
ATOM 920 N N . ASP A 1 108 ? -4.851 8.050 -9.711 1.00 88.94 108 ASP A N 1
ATOM 921 C CA . ASP A 1 108 ? -3.973 7.038 -9.096 1.00 88.94 108 ASP A CA 1
ATOM 922 C C . ASP A 1 108 ? -3.495 6.012 -10.144 1.00 88.94 108 ASP A C 1
ATOM 924 O O . ASP A 1 108 ? -2.318 5.646 -10.155 1.00 88.94 108 ASP A O 1
ATOM 928 N N . TYR A 1 109 ? -4.378 5.585 -11.056 1.00 94.12 109 TYR A N 1
ATOM 929 C CA . TYR A 1 109 ? -4.024 4.717 -12.179 1.00 94.12 109 TYR A CA 1
ATOM 930 C C . TYR A 1 109 ? -3.011 5.394 -13.105 1.00 94.12 109 TYR A C 1
ATOM 932 O O . TYR A 1 109 ? -1.933 4.849 -13.331 1.00 94.12 109 TYR A O 1
ATOM 940 N N . ALA A 1 110 ? -3.322 6.592 -13.611 1.00 94.81 110 ALA A N 1
ATOM 941 C CA . ALA A 1 110 ? -2.474 7.300 -14.566 1.00 94.81 110 ALA A CA 1
ATOM 942 C C . ALA A 1 110 ? -1.079 7.616 -14.005 1.00 94.81 110 ALA A C 1
ATOM 944 O O . ALA A 1 110 ? -0.109 7.632 -14.760 1.00 94.81 110 ALA A O 1
ATOM 945 N N . TYR A 1 111 ? -0.950 7.838 -12.696 1.00 93.12 111 TYR A N 1
ATOM 946 C CA . TYR A 1 111 ? 0.353 8.026 -12.064 1.00 93.12 111 TYR A CA 1
ATOM 947 C C . TYR A 1 111 ? 1.104 6.700 -11.861 1.00 93.12 111 TYR A C 1
ATOM 949 O O . TYR A 1 111 ? 2.216 6.530 -12.367 1.00 93.12 111 TYR A O 1
ATOM 957 N N . TRP A 1 112 ? 0.519 5.744 -11.129 1.00 94.38 112 TRP A N 1
ATOM 958 C CA . TRP A 1 112 ? 1.245 4.541 -10.702 1.00 94.38 112 TRP A CA 1
ATOM 959 C C . TRP A 1 112 ? 1.445 3.518 -11.821 1.00 94.38 112 TRP A C 1
ATOM 961 O O . TRP A 1 112 ? 2.488 2.861 -11.840 1.00 94.38 112 TRP A O 1
ATOM 971 N N . PHE A 1 113 ? 0.506 3.410 -12.767 1.00 96.44 113 PHE A N 1
ATOM 972 C CA . PHE A 1 113 ? 0.632 2.495 -13.900 1.00 96.44 113 PHE A CA 1
ATOM 973 C C . PHE A 1 113 ? 1.745 2.947 -14.848 1.00 96.44 113 PHE A C 1
ATOM 975 O O . PHE A 1 113 ? 2.629 2.158 -15.168 1.00 96.44 113 PHE A O 1
ATOM 982 N N . ASN A 1 114 ? 1.758 4.228 -15.234 1.00 97.06 114 ASN A N 1
ATOM 983 C CA . ASN A 1 114 ? 2.799 4.767 -16.113 1.00 97.06 114 ASN A CA 1
ATOM 984 C C . ASN A 1 114 ? 4.181 4.694 -15.445 1.00 97.06 114 ASN A C 1
ATOM 986 O O . ASN A 1 114 ? 5.128 4.224 -16.061 1.00 97.06 114 ASN A O 1
ATOM 990 N N . CYS A 1 115 ? 4.280 5.006 -14.147 1.00 96.19 115 CYS A N 1
ATOM 991 C CA . CYS A 1 115 ? 5.521 4.819 -13.391 1.00 96.19 115 CYS A CA 1
ATOM 992 C C . CYS A 1 115 ? 6.002 3.349 -13.379 1.00 96.19 115 CYS A C 1
ATOM 994 O O . CYS A 1 115 ? 7.205 3.089 -13.426 1.00 96.19 115 CYS A O 1
ATOM 996 N N . ALA A 1 116 ? 5.087 2.373 -13.339 1.00 97.25 116 ALA A N 1
ATOM 997 C CA . ALA A 1 116 ? 5.435 0.956 -13.445 1.00 97.25 116 ALA A CA 1
ATOM 998 C C . ALA A 1 116 ? 5.944 0.575 -14.848 1.00 97.25 116 ALA A C 1
ATOM 1000 O O . ALA A 1 116 ? 6.903 -0.191 -14.953 1.00 97.25 116 ALA A O 1
ATOM 1001 N N . VAL A 1 117 ? 5.336 1.133 -15.903 1.00 98.19 117 VAL A N 1
ATOM 1002 C CA . VAL A 1 117 ? 5.768 0.966 -17.302 1.00 98.19 117 VAL A CA 1
ATOM 1003 C C . VAL A 1 117 ? 7.163 1.562 -17.513 1.00 98.19 117 VAL A C 1
ATOM 1005 O O . VAL A 1 117 ? 8.043 0.841 -17.978 1.00 98.19 117 VAL A O 1
ATOM 1008 N N . ASP A 1 118 ? 7.420 2.795 -17.063 1.00 98.12 118 ASP A N 1
ATOM 1009 C CA . ASP A 1 118 ? 8.740 3.442 -17.153 1.00 98.12 118 ASP A CA 1
ATOM 1010 C C . ASP A 1 118 ? 9.845 2.573 -16.515 1.00 98.12 118 ASP A C 1
ATOM 1012 O O . ASP A 1 118 ? 10.925 2.372 -17.080 1.00 98.12 118 ASP A O 1
ATOM 1016 N N . PHE A 1 119 ? 9.586 2.009 -15.327 1.00 98.31 119 PHE A N 1
ATOM 1017 C CA . PHE A 1 119 ? 10.530 1.096 -14.675 1.00 98.31 119 PHE A CA 1
ATOM 1018 C C . PHE A 1 119 ? 10.711 -0.225 -15.434 1.00 98.31 119 PHE A C 1
ATOM 1020 O O . PHE A 1 119 ? 11.811 -0.784 -15.407 1.00 98.31 119 PHE A O 1
ATOM 1027 N N . TYR A 1 120 ? 9.668 -0.722 -16.103 1.00 98.31 120 TYR A N 1
ATOM 1028 C CA . TYR A 1 120 ? 9.728 -1.942 -16.905 1.00 98.31 120 TYR A CA 1
ATOM 1029 C C . TYR A 1 120 ? 10.558 -1.745 -18.183 1.00 98.31 120 TYR A C 1
ATOM 1031 O O . TYR A 1 120 ? 11.471 -2.530 -18.433 1.00 98.31 120 TYR A O 1
ATOM 1039 N N . GLU A 1 121 ? 10.354 -0.650 -18.920 1.00 98.38 121 GLU A N 1
ATOM 1040 C CA . GLU A 1 121 ? 11.171 -0.300 -20.094 1.00 98.38 121 GLU A CA 1
ATOM 1041 C C . GLU A 1 121 ? 12.657 -0.143 -19.722 1.00 98.38 121 GLU A C 1
ATOM 1043 O O . GLU A 1 121 ? 13.558 -0.657 -20.396 1.00 98.38 121 GLU A O 1
ATOM 1048 N N . LEU A 1 122 ? 12.944 0.506 -18.585 1.00 98.06 122 LEU A N 1
ATOM 1049 C CA . LEU A 1 122 ? 14.306 0.621 -18.056 1.00 98.06 122 LEU A CA 1
ATOM 1050 C C . LEU A 1 122 ? 14.897 -0.738 -17.637 1.00 98.06 122 LEU A C 1
ATOM 1052 O O . LEU A 1 122 ? 16.119 -0.929 -17.738 1.00 98.06 122 LEU A O 1
ATOM 1056 N N . PHE A 1 123 ? 14.067 -1.671 -17.157 1.00 98.25 123 PHE A N 1
ATOM 1057 C CA . PHE A 1 123 ? 14.457 -3.055 -16.882 1.00 98.25 123 PHE A CA 1
ATOM 1058 C C . PHE A 1 123 ? 14.852 -3.773 -18.177 1.00 98.25 123 PHE A C 1
ATOM 1060 O O . PHE A 1 123 ? 15.969 -4.293 -18.237 1.00 98.25 123 PHE A O 1
ATOM 1067 N N . GLU A 1 124 ? 14.011 -3.741 -19.215 1.00 98.38 124 GLU A N 1
ATOM 1068 C CA . GLU A 1 124 ? 14.285 -4.379 -20.510 1.00 98.38 124 GLU A CA 1
ATOM 1069 C C . GLU A 1 124 ? 15.557 -3.814 -21.150 1.00 98.38 124 GLU A C 1
ATOM 1071 O O . GLU A 1 124 ? 16.451 -4.566 -21.551 1.00 98.38 124 GLU A O 1
ATOM 1076 N N . PHE A 1 125 ? 15.716 -2.486 -21.146 1.00 98.19 125 PHE A N 1
ATOM 1077 C CA . PHE A 1 125 ? 16.942 -1.840 -21.606 1.00 98.19 125 PHE A CA 1
ATOM 1078 C C . PHE A 1 125 ? 18.170 -2.310 -20.814 1.00 98.19 125 PHE A C 1
ATOM 1080 O O . PHE A 1 125 ? 19.203 -2.630 -21.405 1.00 98.19 125 PHE A O 1
ATOM 1087 N N . SER A 1 126 ? 18.075 -2.389 -19.483 1.00 98.00 126 SER A N 1
ATOM 1088 C CA . SER A 1 126 ? 19.183 -2.846 -18.631 1.00 98.00 126 SER A CA 1
ATOM 1089 C C . SER A 1 126 ? 19.531 -4.318 -18.869 1.00 98.00 126 SER A C 1
ATOM 1091 O O . SER A 1 126 ? 20.715 -4.663 -18.884 1.00 98.00 126 SER A O 1
ATOM 1093 N N . LEU A 1 127 ? 18.526 -5.164 -19.106 1.00 97.81 127 LEU A N 1
ATOM 1094 C CA . LEU A 1 127 ? 18.682 -6.577 -19.442 1.00 97.81 127 LEU A CA 1
ATOM 1095 C C . LEU A 1 127 ? 19.347 -6.754 -20.817 1.00 97.81 127 LEU A C 1
ATOM 1097 O O . LEU A 1 127 ? 20.309 -7.507 -20.930 1.00 97.81 127 LEU A O 1
ATOM 1101 N N . SER A 1 128 ? 18.946 -5.969 -21.826 1.00 97.94 128 SER A N 1
ATOM 1102 C CA . SER A 1 128 ? 19.562 -5.957 -23.171 1.00 97.94 128 SER A CA 1
ATOM 1103 C C . SER A 1 128 ? 21.030 -5.493 -23.197 1.00 97.94 128 SER A C 1
ATOM 1105 O O . SER A 1 128 ? 21.705 -5.585 -24.223 1.00 97.94 128 SER A O 1
ATOM 1107 N N .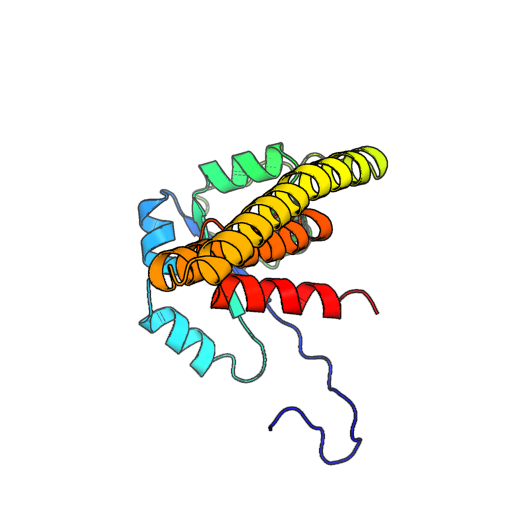 LYS A 1 129 ? 21.524 -4.947 -22.078 1.00 97.94 129 LYS A N 1
ATOM 1108 C CA . LYS A 1 129 ? 22.922 -4.546 -21.862 1.00 97.94 129 LYS A CA 1
ATOM 1109 C C . LYS A 1 129 ? 23.644 -5.449 -20.858 1.00 97.94 129 LYS A C 1
ATOM 1111 O O . LYS A 1 129 ? 24.691 -5.047 -20.356 1.00 97.94 129 LYS A O 1
ATOM 1116 N N . GLU A 1 130 ? 23.065 -6.606 -20.526 1.00 97.00 130 GLU A N 1
ATOM 1117 C CA . GLU A 1 130 ? 23.584 -7.600 -19.570 1.00 97.00 130 GLU A CA 1
ATOM 1118 C C . GLU A 1 130 ? 23.818 -7.038 -18.150 1.00 97.00 130 GLU A C 1
ATOM 1120 O O . GLU A 1 130 ? 24.531 -7.611 -17.323 1.00 97.00 130 GLU A O 1
ATOM 1125 N N . LYS A 1 131 ? 23.178 -5.908 -17.808 1.00 97.75 131 LYS A N 1
ATOM 1126 C CA . LYS A 1 131 ? 23.312 -5.235 -16.503 1.00 97.75 131 LYS A CA 1
ATOM 1127 C C . LYS A 1 131 ? 22.377 -5.864 -15.472 1.00 97.75 131 LYS A C 1
ATOM 1129 O O . LYS A 1 131 ? 21.571 -5.170 -14.851 1.00 97.75 131 LYS A O 1
ATOM 1134 N N . ASN A 1 132 ? 22.506 -7.175 -15.277 1.00 96.50 132 ASN A N 1
ATOM 1135 C CA . ASN A 1 132 ? 21.574 -8.026 -14.527 1.00 96.50 132 ASN A CA 1
ATOM 1136 C C . ASN A 1 132 ? 21.223 -7.472 -13.134 1.00 96.50 132 ASN A C 1
ATOM 1138 O O . ASN A 1 132 ? 20.047 -7.371 -12.797 1.00 96.50 132 ASN A O 1
ATOM 1142 N N . ASN A 1 133 ? 22.210 -7.000 -12.363 1.00 97.31 133 ASN A N 1
ATOM 1143 C CA . ASN A 1 133 ? 21.974 -6.401 -11.040 1.00 97.31 133 ASN A CA 1
ATOM 1144 C C . ASN A 1 133 ? 21.052 -5.167 -11.097 1.00 97.31 133 ASN A C 1
ATOM 1146 O O . ASN A 1 133 ? 20.217 -4.970 -10.216 1.00 97.31 133 ASN A O 1
ATOM 1150 N N . LYS A 1 134 ? 21.186 -4.334 -12.140 1.00 97.25 134 LYS A N 1
ATOM 1151 C CA . LYS A 1 134 ? 20.340 -3.150 -12.339 1.00 97.25 134 LYS A CA 1
ATOM 1152 C C . LYS A 1 134 ? 18.969 -3.532 -12.900 1.00 97.25 134 LYS A C 1
ATOM 1154 O O . LYS A 1 134 ? 17.973 -2.963 -12.467 1.00 97.25 134 LYS A O 1
ATOM 1159 N N . ALA A 1 135 ? 18.916 -4.516 -13.798 1.00 97.88 135 ALA A N 1
ATOM 1160 C CA . ALA A 1 135 ? 17.671 -5.063 -14.327 1.00 97.88 135 ALA A CA 1
ATOM 1161 C C . ALA A 1 135 ? 16.778 -5.614 -13.194 1.00 97.88 135 ALA A C 1
ATOM 1163 O O . ALA A 1 135 ? 15.635 -5.190 -13.064 1.00 97.88 135 ALA A O 1
ATOM 1164 N N . VAL A 1 136 ? 17.314 -6.461 -12.306 1.00 97.75 136 VAL A N 1
ATOM 1165 C CA . VAL A 1 136 ? 16.565 -7.020 -11.160 1.00 97.75 136 VAL A CA 1
ATOM 1166 C C . VAL A 1 136 ? 16.031 -5.926 -10.227 1.00 97.75 136 VAL A C 1
ATOM 1168 O O . VAL A 1 136 ? 14.881 -6.000 -9.796 1.00 97.75 136 VAL A O 1
ATOM 1171 N N . PHE A 1 137 ? 16.824 -4.885 -9.944 1.00 96.88 137 PHE A N 1
ATOM 1172 C CA . PHE A 1 137 ? 16.364 -3.749 -9.137 1.00 96.88 137 PHE A CA 1
ATOM 1173 C C . PHE A 1 137 ? 15.189 -3.005 -9.793 1.00 96.88 137 PHE A C 1
ATOM 1175 O O . PHE A 1 137 ? 14.195 -2.718 -9.129 1.00 96.88 137 PHE A O 1
ATOM 1182 N N . LEU A 1 138 ? 15.277 -2.722 -11.095 1.00 98.06 138 LEU A N 1
ATOM 1183 C CA . LEU A 1 138 ? 14.225 -2.021 -11.837 1.00 98.06 138 LEU A CA 1
ATOM 1184 C C . LEU A 1 138 ? 12.945 -2.862 -11.947 1.00 98.06 138 LEU A C 1
ATOM 1186 O O . LEU A 1 138 ? 11.857 -2.338 -11.729 1.00 98.06 138 LEU A O 1
ATOM 1190 N N . LEU A 1 139 ? 13.068 -4.175 -12.164 1.00 97.81 139 LEU A N 1
ATOM 1191 C CA . LEU A 1 139 ? 11.929 -5.097 -12.185 1.00 97.81 139 LEU A CA 1
ATOM 1192 C C . LEU A 1 139 ? 11.205 -5.161 -10.830 1.00 97.81 139 LEU A C 1
ATOM 1194 O O . LEU A 1 139 ? 9.975 -5.223 -10.784 1.00 97.81 139 LEU A O 1
ATOM 1198 N N . HIS A 1 140 ? 11.945 -5.096 -9.718 1.00 96.31 140 HIS A N 1
ATOM 1199 C CA . HIS A 1 140 ? 11.357 -4.985 -8.381 1.00 96.31 140 HIS A CA 1
ATOM 1200 C C . HIS A 1 140 ? 10.556 -3.680 -8.224 1.00 96.31 140 HIS A C 1
ATOM 1202 O O . HIS A 1 140 ? 9.425 -3.727 -7.745 1.00 96.31 140 HIS A O 1
ATOM 1208 N N . GLN A 1 141 ? 11.098 -2.538 -8.668 1.00 96.31 141 GLN A N 1
ATOM 1209 C CA . GLN A 1 141 ? 10.396 -1.244 -8.623 1.00 96.31 141 GLN A CA 1
ATOM 1210 C C . GLN A 1 141 ? 9.139 -1.232 -9.510 1.00 96.31 141 GLN A C 1
ATOM 1212 O O . GLN A 1 141 ? 8.077 -0.821 -9.047 1.00 96.31 141 GLN A O 1
ATOM 1217 N N . ALA A 1 142 ? 9.214 -1.770 -10.733 1.00 97.88 142 ALA A N 1
ATOM 1218 C CA . ALA A 1 142 ? 8.051 -1.941 -11.608 1.00 97.88 142 ALA A CA 1
ATOM 1219 C C . ALA A 1 142 ? 6.958 -2.783 -10.926 1.00 97.88 142 ALA A C 1
ATOM 1221 O O . ALA A 1 142 ? 5.796 -2.383 -10.873 1.00 97.88 142 ALA A O 1
ATOM 1222 N N . THR A 1 143 ? 7.342 -3.914 -10.322 1.00 96.62 143 THR A N 1
ATOM 1223 C CA . THR A 1 143 ? 6.421 -4.802 -9.591 1.00 96.62 143 THR A CA 1
ATOM 1224 C C . THR A 1 143 ? 5.778 -4.098 -8.389 1.00 96.62 143 THR A C 1
ATOM 1226 O O . THR A 1 143 ? 4.575 -4.242 -8.162 1.00 96.62 143 THR A O 1
ATOM 1229 N N . GLU A 1 144 ? 6.540 -3.296 -7.634 1.00 93.56 144 GLU A N 1
ATOM 1230 C CA . GLU A 1 144 ? 5.992 -2.496 -6.534 1.00 93.56 144 GLU A CA 1
ATOM 1231 C C . GLU A 1 144 ? 4.962 -1.476 -7.043 1.00 93.56 144 GLU A C 1
ATOM 1233 O O . GLU A 1 144 ? 3.877 -1.358 -6.466 1.00 93.56 144 GLU A O 1
ATOM 1238 N N . CYS A 1 145 ? 5.255 -0.769 -8.138 1.00 94.69 145 CYS A N 1
ATOM 1239 C CA . CYS A 1 145 ? 4.339 0.198 -8.742 1.00 94.69 145 CYS A CA 1
ATOM 1240 C C . CYS A 1 145 ? 3.070 -0.465 -9.307 1.00 94.69 145 CYS A C 1
ATOM 1242 O O . CYS A 1 145 ? 1.973 0.050 -9.081 1.00 94.69 145 CYS A O 1
ATOM 1244 N N . PHE A 1 146 ? 3.159 -1.645 -9.932 1.00 95.94 146 PHE A N 1
ATOM 1245 C CA . PHE A 1 146 ? 1.972 -2.386 -10.380 1.00 95.94 146 PHE A CA 1
ATOM 1246 C C . PHE A 1 146 ? 1.063 -2.791 -9.211 1.00 95.94 146 PHE A C 1
ATOM 1248 O O . PHE A 1 146 ? -0.137 -2.512 -9.249 1.00 95.94 146 PHE A O 1
ATOM 1255 N N . TYR A 1 147 ? 1.607 -3.353 -8.123 1.00 93.00 147 TYR A N 1
ATOM 1256 C CA . TYR A 1 147 ? 0.792 -3.624 -6.931 1.00 93.00 147 TYR A CA 1
ATOM 1257 C C . TYR A 1 147 ? 0.234 -2.339 -6.308 1.00 93.00 147 TYR A C 1
ATOM 1259 O O . TYR A 1 147 ? -0.913 -2.323 -5.867 1.00 93.00 147 TYR A O 1
ATOM 1267 N N . SER A 1 148 ? 1.006 -1.250 -6.308 1.00 89.81 148 SER A N 1
ATOM 1268 C CA . SER A 1 148 ? 0.557 0.066 -5.830 1.00 89.81 148 SER A CA 1
ATOM 1269 C C . SER A 1 148 ? -0.645 0.581 -6.618 1.00 89.81 148 SER A C 1
ATOM 1271 O O . SER A 1 148 ? -1.596 1.066 -6.011 1.00 89.81 148 SER A O 1
ATOM 1273 N N . THR A 1 149 ? -0.623 0.414 -7.943 1.00 93.56 149 THR A N 1
ATOM 1274 C CA . THR A 1 149 ? -1.723 0.764 -8.850 1.00 93.56 149 THR A CA 1
ATOM 1275 C C . THR A 1 149 ? -2.993 0.014 -8.459 1.00 93.56 149 THR A C 1
ATOM 1277 O O . THR A 1 149 ? -4.008 0.642 -8.177 1.00 93.56 149 THR A O 1
ATOM 1280 N N . ILE A 1 150 ? -2.926 -1.320 -8.359 1.00 91.00 150 ILE A N 1
ATOM 1281 C CA . ILE A 1 150 ? -4.071 -2.169 -7.984 1.00 91.00 150 ILE A CA 1
ATOM 1282 C C . ILE A 1 150 ? -4.619 -1.741 -6.614 1.00 91.00 150 ILE A C 1
ATOM 1284 O O . ILE A 1 150 ? -5.810 -1.472 -6.460 1.00 91.00 150 ILE A O 1
ATOM 1288 N N . LEU A 1 151 ? -3.742 -1.625 -5.615 1.00 86.56 151 LEU A N 1
ATOM 1289 C CA . LEU A 1 151 ? -4.126 -1.276 -4.250 1.00 86.56 151 LEU A CA 1
ATOM 1290 C C . LEU A 1 151 ? -4.804 0.097 -4.170 1.00 86.56 151 LEU A C 1
ATOM 1292 O O . LEU A 1 151 ? -5.840 0.233 -3.520 1.00 86.56 151 LEU A O 1
ATOM 1296 N N . LEU A 1 152 ? -4.265 1.114 -4.841 1.00 85.44 152 LEU A N 1
ATOM 1297 C CA . LEU A 1 152 ? -4.826 2.462 -4.800 1.00 85.44 152 LEU A CA 1
ATOM 1298 C C . LEU A 1 152 ? -6.124 2.579 -5.603 1.00 85.44 152 LEU A C 1
ATOM 1300 O O . LEU A 1 152 ? -7.104 3.078 -5.054 1.00 85.44 152 LEU A O 1
ATOM 1304 N N . VAL A 1 153 ? -6.177 2.046 -6.826 1.00 88.25 153 VAL A N 1
ATOM 1305 C CA . VAL A 1 153 ? -7.374 2.097 -7.684 1.00 88.25 153 VAL A CA 1
ATOM 1306 C C . VAL A 1 153 ? -8.577 1.432 -7.014 1.00 88.25 153 VAL A C 1
ATOM 1308 O O . VAL A 1 153 ? -9.662 2.012 -7.009 1.00 88.25 153 VAL A O 1
ATOM 1311 N N . PHE A 1 154 ? -8.392 0.255 -6.405 1.00 81.69 154 PHE A N 1
ATOM 1312 C CA . PHE A 1 154 ? -9.505 -0.515 -5.839 1.00 81.69 154 PHE A CA 1
ATOM 1313 C C . PHE A 1 154 ? -9.764 -0.284 -4.339 1.00 81.69 154 PHE A C 1
ATOM 1315 O O . PHE A 1 154 ? -10.892 -0.483 -3.903 1.00 81.69 154 PHE A O 1
ATOM 1322 N N . THR A 1 155 ? -8.775 0.144 -3.536 1.00 74.94 155 THR A N 1
ATOM 1323 C CA . THR A 1 155 ? -8.942 0.285 -2.061 1.00 74.94 155 THR A CA 1
ATOM 1324 C C . THR A 1 155 ? -8.547 1.648 -1.486 1.00 74.94 155 THR A C 1
ATOM 1326 O O . THR A 1 155 ? -8.790 1.917 -0.308 1.00 74.94 155 THR A O 1
ATOM 1329 N N . ARG A 1 156 ? -7.905 2.522 -2.279 1.00 75.94 156 ARG A N 1
ATOM 1330 C CA . ARG A 1 156 ? -7.274 3.785 -1.827 1.00 75.94 156 ARG A CA 1
ATOM 1331 C C . ARG A 1 156 ? -6.183 3.647 -0.780 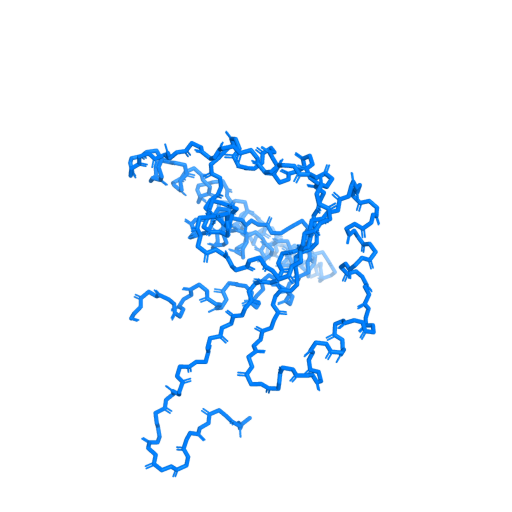1.00 75.94 156 ARG A C 1
ATOM 1333 O O . ARG A 1 156 ? -5.722 4.656 -0.238 1.00 75.94 156 ARG A O 1
ATOM 1340 N N . TYR A 1 157 ? -5.720 2.433 -0.522 1.00 70.56 157 TYR A N 1
ATOM 1341 C CA . TYR A 1 157 ? -4.719 2.167 0.490 1.00 70.56 157 TYR A CA 1
ATOM 1342 C C . TYR A 1 157 ? -3.535 1.387 -0.081 1.00 70.56 157 TYR A C 1
ATOM 1344 O O . TYR A 1 157 ? -3.579 0.173 -0.249 1.00 70.56 157 TYR A O 1
ATOM 1352 N N . LYS A 1 158 ? -2.422 2.096 -0.297 1.00 73.62 158 LYS A N 1
ATOM 1353 C CA . LYS A 1 158 ? -1.092 1.484 -0.359 1.00 73.62 158 LYS A CA 1
ATOM 1354 C C . LYS A 1 158 ? -0.499 1.477 1.061 1.00 73.62 158 LYS A C 1
ATOM 1356 O O . LYS A 1 158 ? -0.364 2.562 1.640 1.00 73.62 158 LYS A O 1
ATOM 1361 N N . PRO A 1 159 ? -0.103 0.320 1.624 1.00 66.38 159 PRO A N 1
ATOM 1362 C CA . PRO A 1 159 ? 0.652 0.285 2.873 1.00 66.38 159 PRO A CA 1
ATOM 1363 C C . PRO A 1 159 ? 2.030 0.925 2.678 1.00 66.38 159 PRO A C 1
ATOM 1365 O O . PRO A 1 159 ? 2.636 0.812 1.614 1.00 66.38 159 PRO A O 1
ATOM 1368 N N . ASN A 1 160 ? 2.569 1.558 3.720 1.00 63.16 160 ASN A N 1
ATOM 1369 C CA . ASN A 1 160 ? 3.911 2.147 3.677 1.00 63.16 160 ASN A CA 1
ATOM 1370 C C . ASN A 1 160 ? 4.999 1.057 3.821 1.00 63.16 160 ASN A C 1
ATOM 1372 O O . ASN A 1 160 ? 5.673 0.971 4.847 1.00 63.16 160 ASN A O 1
ATOM 1376 N N . SER A 1 161 ? 5.088 0.161 2.832 1.00 65.62 161 SER A N 1
ATOM 1377 C CA . SER A 1 161 ? 5.988 -0.996 2.808 1.00 65.62 161 SER A CA 1
ATOM 1378 C C . SER A 1 161 ? 6.379 -1.364 1.376 1.00 65.62 161 SER A C 1
ATOM 1380 O O . SER A 1 161 ? 5.513 -1.641 0.553 1.00 65.62 161 SER A O 1
ATOM 1382 N N . HIS A 1 162 ? 7.682 -1.489 1.130 1.00 73.69 162 HIS A N 1
ATOM 1383 C CA . HIS A 1 162 ? 8.287 -1.950 -0.133 1.00 73.69 162 HIS A CA 1
ATOM 1384 C C . HIS A 1 162 ? 8.397 -3.488 -0.208 1.00 73.69 162 HIS A C 1
ATOM 1386 O O . HIS A 1 162 ? 9.336 -4.053 -0.758 1.00 73.69 162 HIS A O 1
ATOM 1392 N N . ASP A 1 163 ? 7.486 -4.191 0.464 1.00 78.38 163 ASP A N 1
ATOM 1393 C CA . ASP A 1 163 ? 7.560 -5.640 0.664 1.00 78.38 163 ASP A CA 1
ATOM 1394 C C . ASP A 1 163 ? 6.613 -6.320 -0.327 1.00 78.38 163 ASP A C 1
ATOM 1396 O O . ASP A 1 163 ? 5.394 -6.303 -0.134 1.00 78.38 163 ASP A O 1
ATOM 1400 N N . LEU A 1 164 ? 7.172 -6.869 -1.410 1.00 86.88 164 LEU A N 1
ATOM 1401 C CA . LEU A 1 164 ? 6.388 -7.449 -2.504 1.00 86.88 164 LEU A CA 1
ATOM 1402 C C . LEU A 1 164 ? 5.490 -8.607 -2.052 1.00 86.88 164 LEU A C 1
ATOM 1404 O O . LEU A 1 164 ? 4.423 -8.785 -2.635 1.00 86.88 164 LEU A O 1
ATOM 1408 N N . GLU A 1 165 ? 5.865 -9.365 -1.016 1.00 79.94 165 GLU A N 1
ATOM 1409 C CA . GLU A 1 165 ? 5.030 -10.457 -0.505 1.00 79.94 165 GLU A CA 1
ATOM 1410 C C . GLU A 1 165 ? 3.746 -9.892 0.121 1.00 79.94 165 GLU A C 1
ATOM 1412 O O . GLU A 1 165 ? 2.639 -10.302 -0.233 1.00 79.94 165 GLU A O 1
ATOM 1417 N N . LYS A 1 166 ? 3.877 -8.862 0.968 1.00 73.69 166 LYS A N 1
ATOM 1418 C CA . LYS A 1 166 ? 2.730 -8.172 1.587 1.00 73.69 166 LYS A CA 1
ATOM 1419 C C . LYS A 1 166 ? 1.869 -7.435 0.566 1.00 73.69 166 LYS A C 1
ATOM 1421 O O . LYS A 1 166 ? 0.645 -7.421 0.692 1.00 73.69 166 LYS A O 1
ATOM 1426 N N . LEU A 1 167 ? 2.494 -6.792 -0.422 1.00 80.69 167 LEU A N 1
ATOM 1427 C CA . LEU A 1 167 ? 1.782 -6.094 -1.493 1.00 80.69 167 LEU A CA 1
ATOM 1428 C C . LEU A 1 167 ? 0.994 -7.086 -2.362 1.00 80.69 167 LEU A C 1
ATOM 1430 O O . LEU A 1 167 ? -0.174 -6.832 -2.652 1.00 80.69 167 LEU A O 1
ATOM 1434 N N . SER A 1 168 ? 1.582 -8.243 -2.688 1.00 83.69 168 SER A N 1
ATOM 1435 C CA . SER A 1 168 ? 0.908 -9.310 -3.434 1.00 83.69 168 SER A CA 1
ATOM 1436 C C . SER A 1 168 ? -0.266 -9.910 -2.663 1.00 83.69 168 SER A C 1
ATOM 1438 O O . SER A 1 168 ? -1.360 -10.002 -3.214 1.00 83.69 168 SER A O 1
ATOM 1440 N N . GLN A 1 169 ? -0.085 -10.247 -1.379 1.00 76.81 169 GLN A N 1
ATOM 1441 C CA . GLN A 1 169 ? -1.158 -10.782 -0.527 1.00 76.81 169 GLN A CA 1
ATOM 1442 C C . GLN A 1 169 ? -2.381 -9.849 -0.503 1.00 76.81 169 GLN A C 1
ATOM 1444 O O . GLN A 1 169 ? -3.505 -10.294 -0.725 1.00 76.81 169 GLN A O 1
ATOM 1449 N N . ARG A 1 170 ? -2.166 -8.536 -0.332 1.00 76.00 170 ARG A N 1
ATOM 1450 C CA . ARG A 1 170 ? -3.252 -7.542 -0.377 1.00 76.00 170 ARG A CA 1
ATOM 1451 C C . ARG A 1 170 ? -3.890 -7.409 -1.759 1.00 76.00 170 ARG A C 1
ATOM 1453 O O . ARG A 1 170 ? -5.108 -7.312 -1.856 1.00 76.00 170 ARG A O 1
ATOM 1460 N N . ALA A 1 171 ? -3.091 -7.408 -2.825 1.00 83.75 171 ALA A N 1
ATOM 1461 C CA . ALA A 1 171 ? -3.609 -7.311 -4.187 1.00 83.75 171 ALA A CA 1
ATOM 1462 C C . ALA A 1 171 ? -4.470 -8.529 -4.572 1.00 83.75 171 ALA A C 1
ATOM 1464 O O . ALA A 1 171 ? -5.482 -8.380 -5.253 1.00 83.75 171 ALA A O 1
ATOM 1465 N N . GLN A 1 172 ? -4.113 -9.724 -4.091 1.00 78.06 172 GLN A N 1
ATOM 1466 C CA . GLN A 1 172 ? -4.887 -10.950 -4.305 1.00 78.06 172 GLN A CA 1
ATOM 1467 C C . GLN A 1 172 ? -6.244 -10.936 -3.583 1.00 78.06 172 GLN A C 1
ATOM 1469 O O . GLN A 1 172 ? -7.211 -11.471 -4.128 1.00 78.06 172 GLN A O 1
ATOM 1474 N N . ALA A 1 173 ? -6.339 -10.305 -2.407 1.00 70.06 173 ALA A N 1
ATOM 1475 C CA . ALA A 1 173 ? -7.599 -10.172 -1.670 1.00 70.06 173 ALA A CA 1
ATOM 1476 C C . ALA A 1 173 ? -8.646 -9.335 -2.436 1.00 70.06 173 ALA A C 1
ATOM 1478 O O . ALA A 1 173 ? -9.826 -9.675 -2.438 1.00 70.06 173 ALA A O 1
ATOM 1479 N N . ILE A 1 174 ? -8.214 -8.293 -3.161 1.00 71.06 174 ILE A N 1
ATOM 1480 C CA . ILE A 1 174 ? -9.099 -7.394 -3.929 1.00 71.06 174 ILE A CA 1
ATOM 1481 C C . ILE A 1 174 ? -9.909 -8.151 -4.989 1.00 71.06 174 ILE A C 1
ATOM 1483 O O . ILE A 1 174 ? -11.124 -7.992 -5.078 1.00 71.06 174 ILE A O 1
ATOM 1487 N N . ASN A 1 175 ? -9.250 -9.005 -5.778 1.00 57.53 175 ASN A N 1
ATOM 1488 C CA . ASN A 1 175 ? -9.884 -9.714 -6.898 1.00 57.53 175 ASN A CA 1
ATOM 1489 C C . ASN A 1 175 ? -10.961 -10.729 -6.451 1.00 57.53 175 ASN A C 1
ATOM 1491 O O . ASN A 1 175 ? -11.705 -11.250 -7.274 1.00 57.53 175 ASN A O 1
ATOM 1495 N N . ARG A 1 176 ? -11.039 -11.039 -5.150 1.00 45.56 176 ARG A N 1
ATOM 1496 C CA . ARG A 1 176 ? -11.957 -12.039 -4.582 1.00 45.56 176 ARG A CA 1
ATOM 1497 C C . ARG A 1 176 ? -13.224 -11.441 -3.959 1.00 45.56 176 ARG A C 1
ATOM 1499 O O . ARG A 1 176 ? -14.052 -12.200 -3.470 1.00 45.56 176 ARG A O 1
ATOM 1506 N N . GLY A 1 177 ? -13.378 -10.113 -3.978 1.00 39.53 177 GLY A N 1
ATOM 1507 C CA . GLY A 1 177 ? -14.572 -9.406 -3.489 1.00 39.53 177 GLY A CA 1
ATOM 1508 C C . GLY A 1 177 ? -15.473 -8.814 -4.582 1.00 39.53 177 GLY A C 1
ATOM 1509 O O . GLY A 1 177 ? -16.404 -8.085 -4.255 1.00 39.53 177 GLY A O 1
ATOM 1510 N N . ALA A 1 178 ? -15.178 -9.071 -5.862 1.00 33.53 178 ALA A N 1
ATOM 1511 C CA . ALA A 1 178 ? -15.842 -8.450 -7.017 1.00 33.53 178 ALA A CA 1
ATOM 1512 C C . ALA A 1 178 ? -16.645 -9.438 -7.897 1.00 33.53 178 ALA A C 1
ATOM 1514 O O . ALA A 1 178 ? -16.954 -9.116 -9.047 1.00 33.53 178 ALA A O 1
ATOM 1515 N N . LEU A 1 179 ? -16.956 -10.628 -7.368 1.00 29.56 179 LEU A N 1
ATOM 1516 C CA . LEU A 1 179 ? -17.754 -11.693 -7.992 1.00 29.56 179 LEU A CA 1
ATOM 1517 C C . LEU A 1 179 ? -18.778 -12.236 -6.987 1.00 29.56 179 LEU A C 1
ATOM 1519 O O . LEU A 1 179 ? -18.359 -12.474 -5.832 1.00 29.56 179 LEU A O 1
#

Secondary structure (DSSP, 8-state):
---B-TTT--B-----EEEEEEESSHHHHHHHHT-HHHHHHHHTT-TTS-EEEEEEEHHHHHHHHTTT-HHHHHHHHH-------SS--PPPPPPPPHHHHHHHHHHHHHHHHHHHHHHHHHHHHHHTTT-HHHHHHHHHHHHHHHHHHHHHHHHS---S---HHHHHHHHHHHTTS--

Foldseek 3Di:
DPQADPPPRDRDDQEAEEDEAEDADPVVQVCCVPPPVVLVVCCVVCVGYHYHYGYDYLVVLLVVQQVQFQVSQCCVVPNDDPDDPPPHDRHHHDDDDVVSLQVVLVVLLVPLLVQLVVLQVVLVVCVVVVVPVSNVVSNLRSLQSVLSSLCCNQGVDDPPDSDSVSSVVNSVVRVVPPD

InterPro domains:
  IPR007842 HEPN domain [PS50910] (113-179)
  IPR052548 Type VII toxin-antitoxin system antitoxin [PTHR33933] (11-162)

Sequence (179 aa):
MEDLDPQTLQYRYQSDFDLLVVTETRLQANKIEQNRKFRQYLLKRIHRTSVSLIAEDIQFINKRLRKSQYFYIDIKNQGIVLYDSGKFNLAEPRELNVQERRFQAEEDYAYWFNCAVDFYELFEFSLSKEKNNKAVFLLHQATECFYSTILLVFTRYKPNSHDLEKLSQRAQAINRGAL